Protei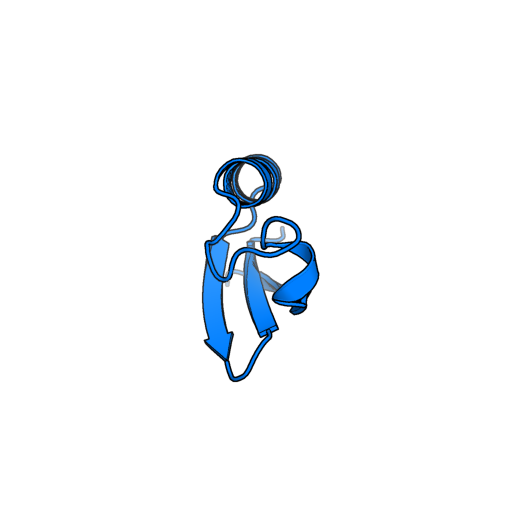n AF-A0A9X6VVH4-F1 (afdb_monomer_lite)

Sequence (52 aa):
MKKYEYKKVDFQRLTEPHHLELDVNKLNELGAEGWELVLIDSGEYVFKREIF

Structure (mmCIF, N/CA/C/O backbone):
data_AF-A0A9X6VVH4-F1
#
_entry.id   AF-A0A9X6VVH4-F1
#
loop_
_atom_site.group_PDB
_atom_site.id
_atom_site.type_symbol
_atom_site.label_atom_id
_atom_site.label_alt_id
_atom_site.label_comp_id
_atom_site.label_asym_id
_atom_site.label_entity_id
_atom_site.label_seq_id
_atom_site.pdbx_PDB_ins_code
_atom_site.Cartn_x
_atom_site.Cartn_y
_atom_site.Cartn_z
_atom_site.occupancy
_atom_site.B_iso_or_equiv
_atom_site.auth_seq_id
_atom_site.auth_comp_id
_atom_site.auth_asym_id
_atom_site.auth_atom_id
_atom_site.pdbx_PDB_model_num
ATOM 1 N N . MET A 1 1 ? -13.941 1.091 18.946 1.00 82.25 1 MET A N 1
ATOM 2 C CA . MET A 1 1 ? -13.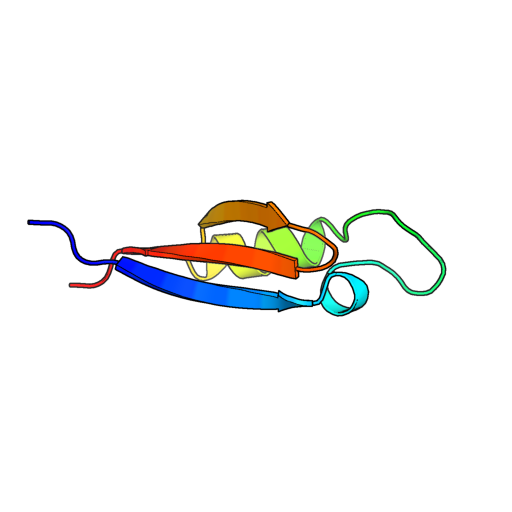489 -0.032 18.096 1.00 82.25 1 MET A CA 1
ATOM 3 C C . MET A 1 1 ? -12.938 0.584 16.827 1.00 82.25 1 MET A C 1
ATOM 5 O O . MET A 1 1 ? -13.642 1.400 16.245 1.00 82.25 1 MET A O 1
ATOM 9 N N . LYS A 1 2 ? -11.679 0.306 16.479 1.00 90.06 2 LYS A N 1
ATOM 10 C CA . LYS A 1 2 ? -11.054 0.897 15.289 1.00 90.06 2 LYS A CA 1
ATOM 11 C C . LYS A 1 2 ? -11.695 0.323 14.028 1.00 90.06 2 LYS A C 1
ATOM 13 O O . LYS A 1 2 ? -12.013 -0.867 14.002 1.00 90.06 2 LYS A O 1
ATOM 18 N N . LYS A 1 3 ? -11.906 1.165 13.020 1.00 94.88 3 LYS A N 1
ATOM 19 C CA . LYS A 1 3 ? -12.382 0.761 11.696 1.00 94.88 3 LYS A CA 1
ATOM 20 C C . LYS A 1 3 ? -11.241 0.923 10.702 1.00 94.88 3 LYS A C 1
ATOM 22 O O . LYS A 1 3 ? -10.429 1.833 10.840 1.00 94.88 3 LYS A O 1
ATOM 27 N N . TYR A 1 4 ? -11.197 0.042 9.713 1.00 96.19 4 TYR A N 1
ATOM 28 C CA . TYR A 1 4 ? -10.165 0.053 8.687 1.00 96.19 4 TYR A CA 1
ATOM 29 C C . TYR A 1 4 ? -10.804 -0.056 7.312 1.00 96.19 4 TYR A C 1
ATOM 31 O O . TYR A 1 4 ? -11.762 -0.810 7.132 1.00 96.19 4 TYR A O 1
ATOM 39 N N . GLU A 1 5 ? -10.249 0.673 6.353 1.00 96.81 5 GLU A N 1
ATOM 40 C CA . GLU A 1 5 ? -10.475 0.412 4.935 1.00 96.81 5 GLU A CA 1
ATOM 41 C C . GLU A 1 5 ? -9.260 -0.299 4.332 1.00 96.81 5 GLU A C 1
ATOM 43 O O . GLU A 1 5 ? -8.137 -0.162 4.827 1.00 96.81 5 GLU A O 1
ATOM 48 N N . TYR A 1 6 ? -9.500 -1.062 3.265 1.00 95.69 6 TYR A N 1
ATOM 49 C CA . TYR A 1 6 ? -8.489 -1.867 2.588 1.00 95.69 6 TYR A CA 1
ATOM 50 C C . TYR A 1 6 ? -8.422 -1.506 1.111 1.00 95.69 6 TYR A C 1
ATOM 52 O O . TYR A 1 6 ? -9.447 -1.277 0.468 1.00 95.69 6 TYR A O 1
ATOM 60 N N . LYS A 1 7 ? -7.209 -1.520 0.565 1.00 94.50 7 LYS A N 1
ATOM 61 C CA . LYS A 1 7 ? -6.932 -1.277 -0.851 1.00 94.50 7 LYS A CA 1
ATOM 62 C C . LYS A 1 7 ? -5.998 -2.354 -1.378 1.00 94.50 7 LYS A C 1
ATOM 64 O O . LYS A 1 7 ? -5.028 -2.712 -0.718 1.00 94.50 7 LYS A O 1
ATOM 69 N N . LYS A 1 8 ? -6.282 -2.838 -2.584 1.00 94.19 8 LYS A N 1
ATOM 70 C CA . LYS A 1 8 ? -5.409 -3.740 -3.339 1.00 94.19 8 LYS A CA 1
ATOM 71 C C . LYS A 1 8 ? -4.749 -2.976 -4.478 1.00 94.19 8 LYS A C 1
ATOM 73 O O . LYS A 1 8 ? -5.402 -2.152 -5.121 1.00 94.19 8 LYS A O 1
ATOM 78 N N . VAL A 1 9 ? -3.469 -3.232 -4.710 1.00 92.00 9 VAL A N 1
ATOM 79 C CA . VAL A 1 9 ? -2.706 -2.647 -5.814 1.00 92.00 9 VAL A CA 1
ATOM 80 C C . VAL A 1 9 ? -1.927 -3.749 -6.515 1.00 92.00 9 VAL A C 1
ATOM 82 O O . VAL A 1 9 ? -1.191 -4.489 -5.865 1.00 92.00 9 VAL A O 1
ATOM 85 N N . ASP A 1 10 ? -2.071 -3.837 -7.837 1.00 90.25 10 ASP A N 1
ATOM 86 C CA . ASP A 1 10 ? -1.298 -4.774 -8.651 1.00 90.25 10 ASP A CA 1
ATOM 87 C C . ASP A 1 10 ? 0.204 -4.539 -8.493 1.00 90.25 10 ASP A C 1
ATOM 89 O O . ASP A 1 10 ? 0.680 -3.400 -8.517 1.00 90.25 10 ASP A O 1
ATOM 93 N N . PHE A 1 11 ? 0.965 -5.626 -8.423 1.00 84.94 11 PHE A N 1
ATOM 94 C CA . PHE A 1 11 ? 2.418 -5.601 -8.311 1.00 84.94 11 PHE A CA 1
ATOM 95 C C . PHE A 1 11 ? 3.056 -4.762 -9.412 1.00 84.94 11 PHE A C 1
ATOM 97 O O . PHE A 1 11 ? 3.876 -3.898 -9.126 1.00 84.94 11 PHE A O 1
ATOM 104 N N . GLN A 1 12 ? 2.584 -4.924 -10.649 1.00 85.69 12 GLN A N 1
ATOM 105 C CA . GLN A 1 12 ? 3.092 -4.190 -11.810 1.00 85.69 12 GLN A CA 1
ATOM 106 C C . GLN A 1 12 ? 2.922 -2.669 -11.696 1.00 85.69 12 GLN A C 1
ATOM 108 O O . GLN A 1 12 ? 3.626 -1.918 -12.365 1.00 85.69 12 GLN A O 1
ATOM 113 N N . ARG A 1 13 ? 1.986 -2.189 -10.865 1.00 85.94 13 ARG A N 1
ATOM 114 C CA . ARG A 1 13 ? 1.805 -0.753 -10.616 1.00 85.94 13 ARG A CA 1
ATOM 115 C C . ARG A 1 13 ? 2.807 -0.215 -9.603 1.00 85.94 13 ARG A C 1
ATOM 117 O O . ARG A 1 13 ? 3.130 0.970 -9.665 1.00 85.94 13 ARG A O 1
ATOM 124 N N . LEU A 1 14 ? 3.299 -1.070 -8.709 1.00 85.69 14 LEU A N 1
ATOM 125 C CA . LEU A 1 14 ? 4.245 -0.735 -7.644 1.00 85.69 14 LEU A CA 1
ATOM 126 C C . LEU A 1 14 ? 5.684 -1.146 -7.947 1.00 85.69 14 LEU A C 1
ATOM 128 O O . LEU A 1 14 ? 6.550 -0.918 -7.115 1.00 85.69 14 LEU A O 1
ATOM 132 N N . THR A 1 15 ? 5.962 -1.705 -9.119 1.00 84.69 15 THR A N 1
ATOM 133 C CA . THR A 1 15 ? 7.327 -1.987 -9.570 1.00 84.69 15 THR A CA 1
ATOM 134 C C . THR A 1 15 ? 7.746 -1.060 -10.698 1.00 84.69 15 THR A C 1
ATOM 136 O O . THR A 1 15 ? 6.907 -0.479 -11.399 1.00 84.69 15 THR A O 1
ATOM 139 N N . GLU A 1 16 ? 9.054 -0.887 -10.864 1.00 77.19 16 GLU A N 1
ATOM 140 C CA . GLU A 1 16 ? 9.596 -0.176 -12.018 1.00 77.19 16 GLU A CA 1
ATOM 141 C C . GLU A 1 16 ? 9.422 -1.009 -13.305 1.00 77.19 16 GLU A C 1
ATOM 143 O O . GLU A 1 16 ? 9.437 -2.246 -13.261 1.00 77.19 16 GLU A O 1
ATOM 148 N N . PRO A 1 17 ? 9.247 -0.372 -14.479 1.00 68.69 17 PRO A N 1
ATOM 149 C CA . PRO A 1 17 ? 9.202 -1.088 -15.748 1.00 68.69 17 PRO A CA 1
ATOM 150 C C . PRO A 1 17 ? 10.482 -1.912 -15.929 1.00 68.69 17 PRO A C 1
ATOM 152 O O . PRO A 1 17 ? 11.576 -1.378 -15.803 1.00 68.69 17 PRO A O 1
ATOM 155 N N . HIS A 1 18 ? 10.345 -3.200 -16.255 1.00 67.44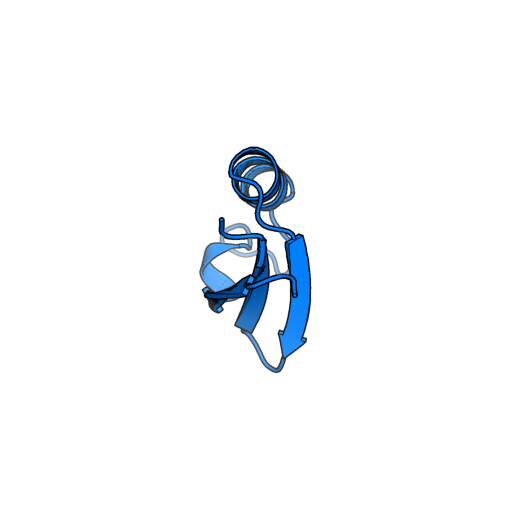 18 HIS A N 1
ATOM 156 C CA . HIS A 1 18 ? 11.449 -4.160 -16.451 1.00 67.44 18 HIS A CA 1
ATOM 157 C C . HIS A 1 18 ? 12.184 -4.638 -15.191 1.00 67.44 18 HIS A C 1
ATOM 159 O O . HIS A 1 18 ? 13.043 -5.514 -15.305 1.00 67.44 18 HIS A O 1
ATOM 165 N N . HIS A 1 19 ? 11.804 -4.168 -14.004 1.00 62.34 19 HIS A N 1
ATOM 166 C CA . HIS A 1 19 ? 12.369 -4.629 -12.741 1.00 62.34 19 HIS A CA 1
ATOM 167 C C . HIS A 1 19 ? 11.298 -5.338 -11.902 1.00 62.34 19 HIS A C 1
ATOM 169 O O . HIS A 1 19 ? 10.145 -4.922 -11.837 1.00 62.34 19 HIS A O 1
ATOM 175 N N . LEU A 1 20 ? 11.685 -6.438 -11.250 1.00 70.94 20 LEU A N 1
ATOM 176 C CA . LEU A 1 20 ? 10.875 -7.090 -10.210 1.00 70.94 20 LEU A CA 1
ATOM 177 C C . LEU A 1 20 ? 11.067 -6.418 -8.840 1.00 70.94 20 LEU A C 1
ATOM 179 O O . LEU A 1 20 ? 10.622 -6.944 -7.821 1.00 70.94 20 LEU A O 1
ATOM 183 N N . GLU A 1 21 ? 11.761 -5.281 -8.814 1.00 81.38 21 GLU A N 1
ATOM 184 C CA . GLU A 1 21 ? 12.000 -4.508 -7.608 1.00 81.38 21 GLU A CA 1
ATOM 185 C C . GLU A 1 21 ? 10.862 -3.529 -7.357 1.00 81.38 21 GLU A C 1
ATOM 187 O O . GLU A 1 21 ? 10.251 -2.958 -8.264 1.00 81.38 21 GLU A O 1
ATOM 192 N N . LEU A 1 22 ? 10.570 -3.388 -6.073 1.00 82.19 22 LEU A N 1
ATOM 193 C CA . LEU A 1 22 ? 9.507 -2.555 -5.563 1.00 82.19 22 LEU A CA 1
ATOM 194 C C . LEU A 1 22 ? 9.951 -1.091 -5.630 1.00 82.19 22 LEU A C 1
ATOM 196 O O . LEU A 1 22 ? 10.999 -0.731 -5.094 1.00 82.19 22 LEU A O 1
ATOM 200 N N . ASP A 1 23 ? 9.150 -0.249 -6.274 1.00 88.62 23 ASP A N 1
ATO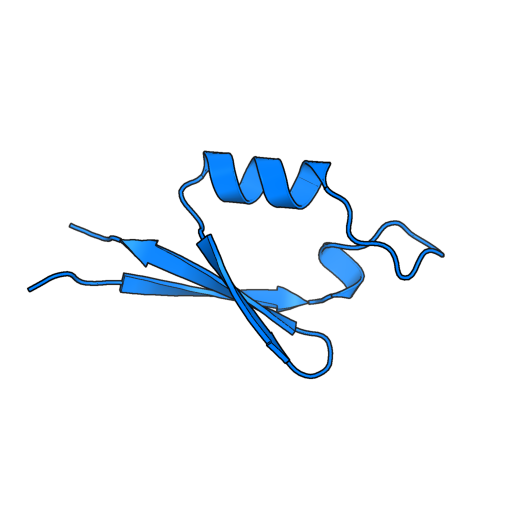M 201 C CA . ASP A 1 23 ? 9.389 1.186 -6.355 1.00 88.62 23 ASP A CA 1
ATOM 202 C C . ASP A 1 23 ? 9.100 1.814 -4.986 1.00 88.62 23 ASP A C 1
ATOM 204 O O . ASP A 1 23 ? 7.952 2.045 -4.584 1.00 88.62 23 ASP A O 1
ATOM 208 N N . VAL A 1 24 ? 10.177 2.059 -4.242 1.00 87.69 24 VAL A N 1
ATOM 209 C CA . VAL A 1 24 ? 10.129 2.607 -2.883 1.00 87.69 24 VAL A CA 1
ATOM 210 C C . VAL A 1 24 ? 9.474 3.991 -2.861 1.00 87.69 24 VAL A C 1
ATOM 212 O O . VAL A 1 24 ? 8.831 4.335 -1.870 1.00 87.69 24 VAL A O 1
ATOM 215 N N . ASN A 1 25 ? 9.557 4.773 -3.943 1.00 90.56 25 ASN A N 1
ATOM 216 C CA . ASN A 1 25 ? 8.911 6.084 -3.996 1.00 90.56 25 ASN A CA 1
ATOM 217 C C . ASN A 1 25 ? 7.389 5.939 -3.992 1.00 90.56 25 ASN A C 1
ATOM 219 O O . ASN A 1 25 ? 6.720 6.599 -3.200 1.00 90.56 25 ASN A O 1
ATOM 223 N N . LYS A 1 26 ? 6.845 4.999 -4.773 1.00 89.88 26 LYS A N 1
ATOM 224 C CA . LYS A 1 26 ? 5.400 4.711 -4.776 1.00 89.88 26 LYS A CA 1
ATOM 225 C C . LYS A 1 26 ? 4.904 4.169 -3.437 1.00 89.88 26 LYS A C 1
ATOM 227 O O . LYS A 1 26 ? 3.798 4.498 -3.010 1.00 89.88 26 LYS A O 1
ATOM 232 N N . LEU A 1 27 ? 5.706 3.353 -2.746 1.00 89.75 27 LEU A N 1
ATOM 233 C CA . LEU A 1 27 ? 5.376 2.935 -1.377 1.00 89.75 27 LEU A CA 1
ATOM 234 C C . LEU A 1 27 ? 5.348 4.117 -0.409 1.00 89.75 27 LEU A C 1
ATOM 236 O O . LEU A 1 27 ? 4.442 4.201 0.418 1.00 89.75 27 LEU A O 1
ATOM 240 N N . ASN A 1 28 ? 6.316 5.026 -0.515 1.00 92.44 28 ASN A N 1
ATOM 241 C CA . ASN A 1 28 ? 6.381 6.209 0.337 1.00 92.44 28 ASN A CA 1
ATOM 242 C C . ASN A 1 28 ? 5.203 7.158 0.090 1.00 92.44 28 ASN A C 1
ATOM 244 O O . ASN A 1 28 ? 4.656 7.692 1.051 1.00 92.44 28 ASN A O 1
ATOM 248 N N . GLU A 1 29 ? 4.769 7.330 -1.161 1.00 94.06 29 GLU 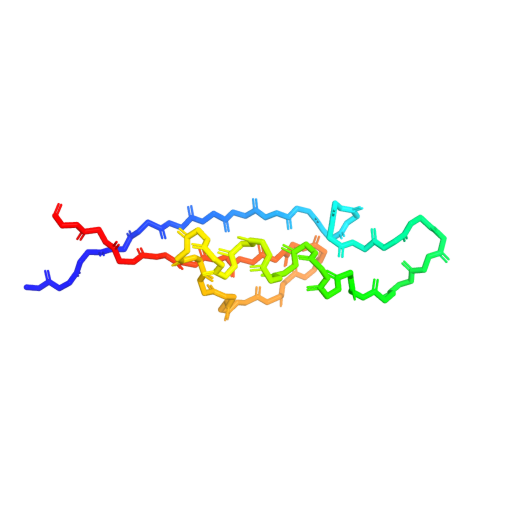A N 1
ATOM 249 C CA . GLU A 1 29 ? 3.559 8.091 -1.502 1.00 94.06 29 GLU A CA 1
ATOM 250 C C . GLU A 1 29 ? 2.314 7.496 -0.828 1.00 94.06 29 GLU A C 1
ATOM 252 O O . GLU A 1 29 ? 1.557 8.211 -0.171 1.00 94.06 29 GLU A O 1
ATOM 257 N N . LEU A 1 30 ? 2.143 6.171 -0.893 1.00 93.62 30 LEU A N 1
ATOM 258 C CA . LEU A 1 30 ? 1.048 5.478 -0.205 1.00 93.62 30 LEU A CA 1
ATOM 259 C C . LEU A 1 30 ? 1.139 5.634 1.319 1.00 93.62 30 LEU A C 1
ATOM 261 O O . LEU A 1 30 ? 0.126 5.887 1.973 1.00 93.62 30 LEU A O 1
ATOM 265 N N . GLY A 1 31 ? 2.343 5.539 1.883 1.00 94.12 31 GLY A N 1
ATOM 266 C CA . GLY A 1 31 ? 2.586 5.793 3.302 1.00 94.12 31 GLY A CA 1
ATOM 267 C C . GLY A 1 31 ? 2.213 7.219 3.717 1.00 94.12 31 GLY A C 1
ATOM 268 O O . GLY A 1 31 ? 1.585 7.411 4.758 1.00 94.12 31 GLY A O 1
ATOM 269 N N . ALA A 1 32 ? 2.525 8.216 2.885 1.00 95.75 32 ALA A N 1
ATOM 270 C CA . ALA A 1 32 ? 2.163 9.615 3.117 1.00 95.75 32 ALA A CA 1
ATOM 271 C C . ALA A 1 32 ? 0.640 9.851 3.071 1.00 95.75 32 ALA A C 1
ATOM 273 O O . ALA A 1 32 ? 0.129 10.709 3.789 1.00 95.75 32 ALA A O 1
ATOM 274 N N . GLU A 1 33 ? -0.098 9.055 2.294 1.00 94.25 33 GLU A N 1
ATOM 275 C CA . GLU A 1 33 ? -1.571 9.013 2.287 1.00 94.25 33 GLU A CA 1
ATOM 276 C C . GLU A 1 33 ? -2.181 8.250 3.485 1.00 94.25 33 GLU A C 1
ATOM 278 O O . GLU A 1 33 ? -3.407 8.135 3.597 1.00 94.25 33 GLU A O 1
ATOM 283 N N . GLY A 1 34 ? -1.346 7.706 4.376 1.00 95.38 34 GLY A N 1
ATOM 284 C CA . GLY A 1 34 ? -1.761 6.953 5.560 1.00 95.38 34 GLY A CA 1
ATOM 285 C C . GLY A 1 34 ? -2.004 5.462 5.317 1.00 95.38 34 GLY A C 1
ATOM 286 O O . GLY A 1 34 ? -2.563 4.797 6.189 1.00 95.38 34 GLY A O 1
ATOM 287 N N . TRP A 1 35 ? -1.611 4.924 4.160 1.00 96.62 35 TRP A N 1
ATOM 288 C CA . TRP A 1 35 ? -1.717 3.495 3.869 1.00 96.62 35 TRP A CA 1
ATOM 289 C C . TRP A 1 35 ? -0.548 2.702 4.459 1.00 96.62 35 TRP A C 1
ATOM 291 O O . TRP A 1 35 ? 0.619 3.014 4.242 1.00 96.62 35 TRP A O 1
ATOM 301 N N . GLU A 1 36 ? -0.868 1.606 5.137 1.00 95.31 36 GLU A N 1
ATOM 302 C CA . GLU A 1 36 ? 0.088 0.635 5.669 1.00 95.31 36 GLU A CA 1
ATOM 303 C C . GLU A 1 36 ? 0.032 -0.644 4.829 1.00 95.31 36 GLU A C 1
ATOM 305 O O . GLU A 1 36 ? -1.040 -1.239 4.688 1.00 95.31 36 GLU A O 1
ATOM 310 N N . LEU A 1 37 ? 1.170 -1.080 4.281 1.00 93.06 37 LEU A N 1
ATOM 311 C CA . LEU A 1 37 ? 1.273 -2.367 3.589 1.00 93.06 37 LEU A CA 1
ATOM 312 C C . LEU A 1 37 ? 1.177 -3.511 4.605 1.00 93.06 37 LEU A C 1
ATOM 314 O O . LEU A 1 37 ? 1.951 -3.553 5.558 1.00 93.06 37 LEU A O 1
ATOM 318 N N . VAL A 1 38 ? 0.259 -4.455 4.388 1.00 94.88 38 VAL A N 1
ATOM 319 C CA . VAL A 1 38 ? -0.011 -5.544 5.348 1.00 94.88 38 VAL A CA 1
ATOM 320 C C . VAL A 1 38 ? 0.094 -6.946 4.778 1.00 94.88 38 VAL A C 1
ATOM 322 O O . VAL A 1 38 ? 0.271 -7.892 5.542 1.00 94.88 38 VAL A O 1
ATOM 325 N N . LEU A 1 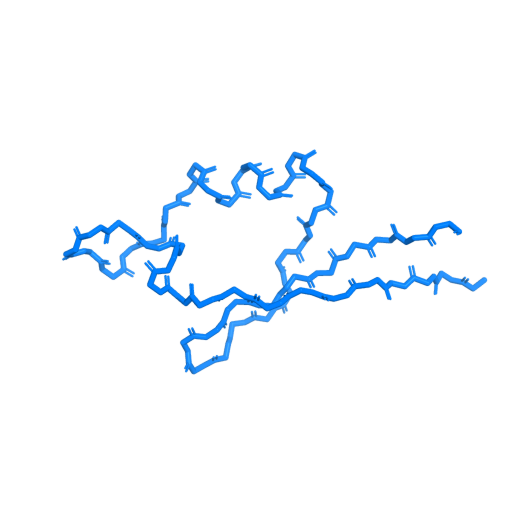39 ? -0.034 -7.103 3.462 1.00 91.75 39 LEU A N 1
ATOM 326 C CA . LEU A 1 39 ? 0.059 -8.405 2.814 1.00 91.75 39 LEU A CA 1
ATOM 327 C C . LEU A 1 39 ? 0.583 -8.248 1.390 1.00 91.75 39 LEU A C 1
ATOM 329 O O . LEU A 1 39 ? 0.213 -7.314 0.681 1.00 91.75 39 LEU A O 1
ATOM 333 N N . ILE A 1 40 ? 1.412 -9.204 0.986 1.00 89.12 40 ILE A N 1
ATOM 334 C CA . ILE A 1 40 ? 1.806 -9.429 -0.400 1.00 89.12 40 ILE A CA 1
ATOM 335 C C . ILE A 1 40 ? 1.301 -10.825 -0.747 1.00 89.12 40 ILE A C 1
ATOM 337 O O . ILE A 1 40 ? 1.710 -11.794 -0.107 1.00 89.12 40 ILE A O 1
ATOM 341 N N . ASP A 1 41 ? 0.400 -10.924 -1.716 1.00 85.19 41 ASP A N 1
ATOM 342 C CA . ASP A 1 41 ? -0.154 -12.198 -2.169 1.00 85.19 41 ASP A CA 1
ATOM 343 C C . ASP A 1 41 ? -0.157 -12.253 -3.692 1.00 85.19 41 ASP A C 1
ATOM 345 O O . ASP A 1 41 ? -0.810 -11.445 -4.342 1.00 85.19 41 ASP A O 1
ATOM 349 N N . SER A 1 42 ? 0.589 -13.207 -4.252 1.00 82.12 42 SER A N 1
ATOM 350 C CA . SER A 1 42 ? 0.485 -13.652 -5.649 1.00 82.12 42 SER A CA 1
ATOM 351 C C . SER A 1 42 ? 0.352 -12.539 -6.707 1.00 82.12 42 SER A C 1
ATOM 353 O O . SER A 1 42 ? -0.396 -12.680 -7.671 1.00 82.12 42 SER A O 1
ATOM 355 N N . GLY A 1 43 ? 1.100 -11.441 -6.556 1.00 83.75 43 GLY A N 1
ATOM 356 C CA . GLY A 1 43 ? 1.082 -10.311 -7.494 1.00 83.75 43 GLY A CA 1
ATOM 357 C C . GLY A 1 43 ? 0.187 -9.137 -7.088 1.00 83.75 43 GLY A C 1
ATOM 358 O O . GLY A 1 43 ? 0.078 -8.181 -7.849 1.00 83.75 43 GLY A O 1
ATOM 359 N N . GLU A 1 44 ? -0.399 -9.157 -5.895 1.00 89.56 44 GLU A N 1
ATOM 360 C CA . GLU A 1 44 ? -1.114 -8.034 -5.296 1.00 89.56 44 GLU A CA 1
ATOM 361 C C . GLU A 1 44 ? -0.444 -7.585 -3.992 1.00 89.56 44 GLU A C 1
ATOM 363 O O . GLU A 1 44 ? -0.010 -8.391 -3.164 1.00 89.56 44 GLU A O 1
ATOM 368 N N . TYR A 1 45 ? -0.420 -6.273 -3.785 1.00 92.12 45 TYR A N 1
ATOM 369 C CA . TYR A 1 45 ? -0.086 -5.638 -2.517 1.00 92.12 45 TYR A CA 1
ATOM 370 C C . TYR A 1 45 ? -1.370 -5.149 -1.849 1.00 92.12 45 TYR A C 1
ATOM 372 O O . TYR A 1 45 ? -2.147 -4.399 -2.447 1.00 92.12 45 TYR A O 1
ATOM 380 N N . VAL A 1 46 ? -1.595 -5.557 -0.602 1.00 94.62 46 VAL A N 1
ATOM 381 C CA . VAL A 1 46 ? -2.762 -5.153 0.187 1.00 94.62 46 VAL A CA 1
ATOM 382 C C . VAL A 1 46 ? -2.342 -4.146 1.241 1.00 94.62 46 VAL A C 1
ATOM 384 O O . VAL A 1 46 ? -1.465 -4.409 2.066 1.00 94.62 46 VAL A O 1
ATOM 387 N N . PHE A 1 47 ? -3.034 -3.016 1.245 1.00 95.88 47 PHE A N 1
ATOM 388 C CA . PHE A 1 47 ? -2.852 -1.933 2.192 1.00 95.88 47 PHE A CA 1
ATOM 389 C C . PHE A 1 47 ? -4.088 -1.782 3.073 1.00 95.88 47 PHE A C 1
ATOM 391 O O . PHE A 1 47 ? -5.207 -2.068 2.638 1.00 95.88 47 PHE A O 1
ATOM 398 N N . LYS A 1 48 ? -3.896 -1.282 4.293 1.00 96.94 48 LYS A N 1
ATOM 399 C CA . LYS A 1 48 ? -4.978 -0.831 5.179 1.00 96.94 48 LYS A CA 1
ATOM 400 C C . LYS A 1 48 ? -4.733 0.609 5.627 1.00 96.94 48 LYS A C 1
ATOM 402 O O . LYS A 1 48 ? -3.582 1.031 5.704 1.00 96.94 48 LYS A O 1
ATOM 407 N N . ARG A 1 49 ? -5.788 1.330 5.999 1.00 96.88 49 ARG A N 1
ATOM 408 C CA . ARG A 1 49 ? -5.676 2.561 6.802 1.00 96.88 49 ARG A CA 1
ATOM 409 C C . ARG A 1 49 ? -6.834 2.695 7.777 1.00 96.88 49 ARG A C 1
ATOM 411 O O . ARG A 1 49 ? -7.910 2.144 7.543 1.00 96.88 49 ARG A O 1
ATOM 418 N N . GLU A 1 50 ? -6.587 3.364 8.899 1.00 95.75 50 GLU A N 1
ATOM 419 C CA . GLU A 1 50 ? -7.601 3.613 9.929 1.00 95.75 50 GLU A CA 1
ATOM 420 C C . GLU A 1 50 ? -8.585 4.689 9.449 1.00 95.75 50 GLU A C 1
ATOM 422 O O . GLU A 1 50 ? -8.172 5.702 8.887 1.00 95.75 50 GLU A O 1
ATOM 427 N N . ILE A 1 51 ? -9.881 4.463 9.670 1.00 93.88 51 ILE A N 1
ATOM 428 C CA . ILE A 1 51 ? -10.954 5.413 9.347 1.00 93.88 51 ILE A CA 1
ATOM 429 C C . ILE A 1 51 ? -11.728 5.784 10.616 1.00 93.88 51 ILE A C 1
ATOM 431 O O . ILE A 1 51 ? -11.920 4.940 11.501 1.00 93.88 51 ILE A O 1
ATOM 435 N N . PHE A 1 52 ? -12.156 7.046 10.689 1.00 85.88 52 PHE A N 1
ATOM 436 C CA . PHE A 1 52 ? -12.884 7.628 11.821 1.00 85.88 52 PHE A CA 1
ATOM 437 C C . PHE A 1 52 ? -14.400 7.425 11.697 1.00 85.88 52 PHE A C 1
ATOM 439 O O . PHE A 1 52 ? -14.936 7.579 10.576 1.00 85.88 52 PHE A O 1
#

Radius of gyration: 11.8 Å; chains: 1; bounding box: 26×23×34 Å

Foldseek 3Di:
DWDKDKDKDFQVVQDDVPDSDGNVVVVVVCVVVQWDFDDDDDGITMTMHTDD

pLDDT: mean 88.91, std 7.94, range [62.34, 96.94]

Organism: Bacillus cereus (NCBI:txid1396)

Secondary structure (DSSP, 8-state):
--EEEEEEEEHHHHB-TT--SB-HHHHHHHHHTT-EEEEEETTEEEEEEEE-